Protein AF-A0A2Y9TW20-F1 (afdb_monomer)

pLDDT: mean 81.59, std 14.83, ran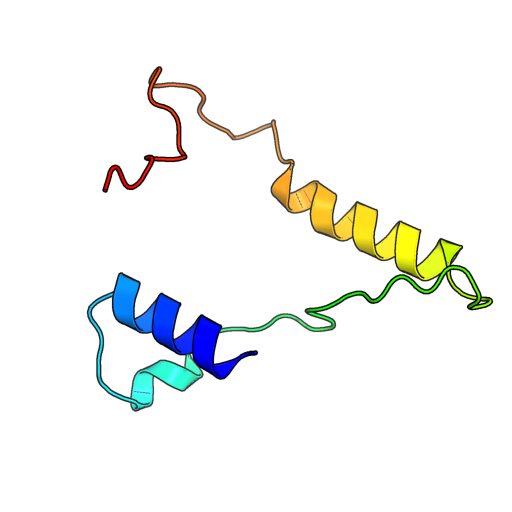ge [54.22, 97.06]

Mean predicted aligned error: 10.15 Å

Solvent-accessible surface area (backbone atoms only — not comparable to full-atom values): 5153 Å² total; per-residue (Å²): 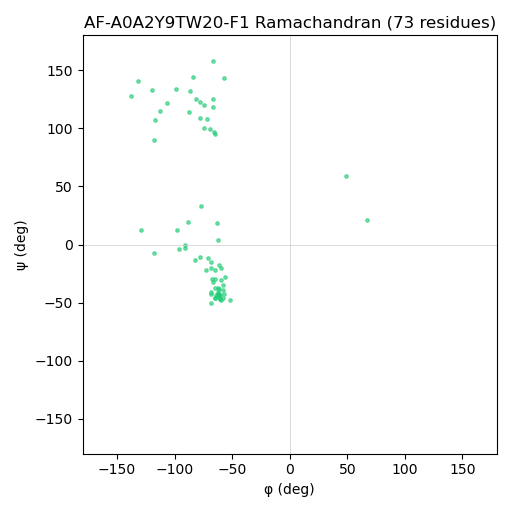114,67,68,60,54,38,49,53,54,31,56,76,69,73,51,83,62,73,78,58,54,78,71,60,83,76,62,84,79,81,72,83,82,90,43,93,86,46,96,59,37,70,61,55,49,52,55,48,52,60,58,51,48,66,81,62,54,67,91,78,60,79,83,80,58,98,67,69,96,71,79,76,85,84,126

Secondary structure (DSSP, 8-state):
-HHHHHHHHHHHTT---GGGGGG----SS------TTSTTHHHHHHHHHHHHHTTT-GGG----SS--SS-----

Radius of gyration: 17.37 Å; Cα contacts (8 Å, |Δi|>4): 18; chains: 1; bounding box: 32×34×44 Å

Foldseek 3Di:
DLVVVLVVVCVVVVHDDPVCSVVDDQDPCNDQDADPPDPCNVVSVVVVVVVVVVVVPPPPPCVPDPDDPDDDPDD

Organism: NCBI:txid2172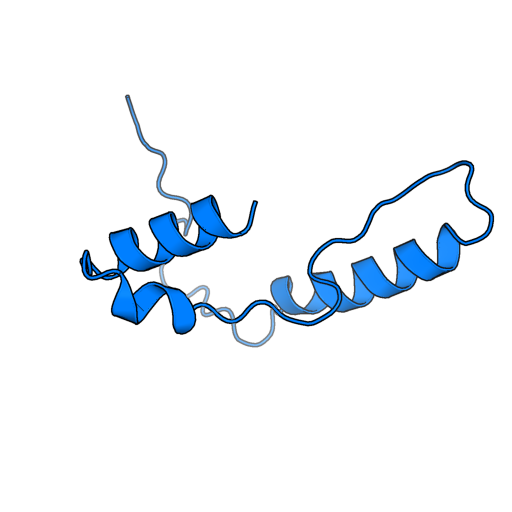103

Structure (mmCIF, N/CA/C/O backbone):
data_AF-A0A2Y9TW20-F1
#
_entry.id   AF-A0A2Y9TW20-F1
#
loop_
_atom_site.group_PDB
_atom_site.id
_atom_site.type_symbol
_atom_site.label_atom_id
_atom_site.label_alt_id
_atom_site.label_comp_id
_atom_site.label_asym_id
_atom_site.label_entity_id
_atom_site.label_seq_id
_atom_site.pdbx_PDB_ins_code
_atom_site.Cartn_x
_atom_site.Cartn_y
_atom_site.Cartn_z
_atom_site.occupancy
_atom_site.B_iso_or_equiv
_atom_site.auth_seq_id
_atom_site.auth_comp_id
_atom_site.auth_asym_id
_atom_site.auth_atom_id
_atom_site.pdbx_PDB_model_num
ATOM 1 N N . MET A 1 1 ? -0.929 -10.205 5.668 1.00 63.62 1 MET A N 1
ATOM 2 C CA . MET A 1 1 ? -0.849 -8.727 5.624 1.00 63.62 1 MET A CA 1
ATOM 3 C C . MET A 1 1 ? -2.137 -8.071 6.125 1.00 63.62 1 MET A C 1
ATOM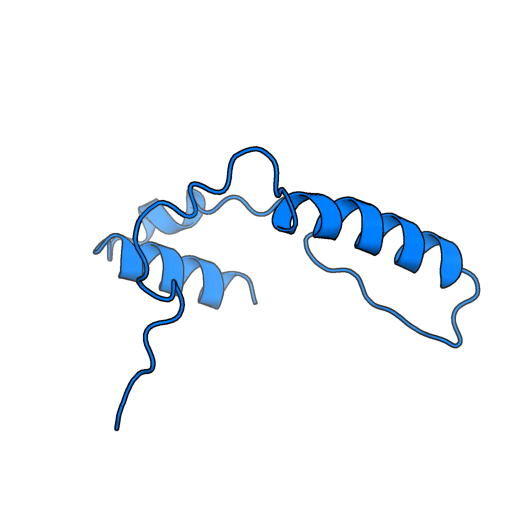 5 O O . MET A 1 1 ? -2.084 -7.390 7.138 1.00 63.62 1 MET A O 1
ATOM 9 N N . ALA A 1 2 ? -3.292 -8.324 5.490 1.00 82.31 2 ALA A N 1
ATOM 10 C CA . ALA A 1 2 ? -4.566 -7.671 5.829 1.00 82.31 2 ALA A CA 1
ATOM 11 C C . ALA A 1 2 ? -5.002 -7.850 7.298 1.00 82.31 2 ALA A C 1
ATOM 13 O O . ALA A 1 2 ? -5.376 -6.877 7.939 1.00 82.31 2 ALA A O 1
ATOM 14 N N . ALA A 1 3 ? -4.855 -9.054 7.866 1.00 87.62 3 ALA A N 1
ATOM 15 C CA . ALA A 1 3 ? -5.225 -9.320 9.260 1.00 87.62 3 ALA A CA 1
ATOM 16 C C . ALA A 1 3 ? -4.490 -8.426 10.275 1.00 87.62 3 ALA A C 1
ATOM 18 O O . ALA A 1 3 ? -5.120 -7.948 11.211 1.00 87.62 3 ALA A O 1
ATOM 19 N N . LEU A 1 4 ? -3.197 -8.152 10.060 1.00 91.00 4 LEU A N 1
ATOM 20 C CA . LEU A 1 4 ? -2.402 -7.290 10.942 1.00 91.00 4 LEU A CA 1
ATOM 21 C C . LEU A 1 4 ? -2.865 -5.832 10.865 1.00 91.00 4 LEU A C 1
ATOM 23 O O . LEU A 1 4 ? -2.985 -5.171 11.890 1.00 91.00 4 LEU A O 1
ATOM 27 N N . ILE A 1 5 ? -3.170 -5.349 9.656 1.00 89.94 5 ILE A N 1
ATOM 28 C CA . ILE A 1 5 ? -3.681 -3.990 9.436 1.00 89.94 5 ILE A CA 1
ATOM 29 C C . ILE A 1 5 ? -5.060 -3.834 10.089 1.00 89.94 5 ILE A C 1
ATOM 31 O O . ILE A 1 5 ? -5.286 -2.873 10.818 1.00 89.94 5 ILE A O 1
ATOM 35 N N . THR A 1 6 ? -5.953 -4.807 9.896 1.00 91.81 6 THR A N 1
ATOM 36 C CA . THR A 1 6 ? -7.273 -4.831 10.539 1.00 91.81 6 THR A CA 1
ATOM 37 C C . THR A 1 6 ? -7.156 -4.876 12.062 1.00 91.81 6 THR A C 1
ATOM 39 O O . THR A 1 6 ? -7.842 -4.123 12.741 1.00 91.81 6 THR A O 1
ATOM 42 N N . GLN A 1 7 ? -6.261 -5.700 12.617 1.00 90.88 7 GLN A N 1
ATOM 43 C CA . GLN A 1 7 ? -6.036 -5.761 14.065 1.00 90.88 7 GLN A CA 1
ATOM 44 C C . GLN A 1 7 ? -5.494 -4.445 14.625 1.00 90.88 7 GLN A C 1
ATOM 46 O O . GLN A 1 7 ? -5.975 -3.988 15.658 1.00 90.88 7 GLN A O 1
ATOM 51 N N . ALA A 1 8 ? -4.534 -3.815 13.944 1.00 90.31 8 ALA A N 1
ATOM 52 C CA . ALA A 1 8 ? -4.005 -2.518 14.352 1.00 90.31 8 ALA A CA 1
ATOM 53 C C . ALA A 1 8 ? -5.091 -1.430 14.317 1.00 90.31 8 ALA A C 1
ATOM 55 O O . ALA A 1 8 ? -5.222 -0.662 15.267 1.00 90.31 8 ALA A O 1
ATOM 56 N N . TRP A 1 9 ? -5.911 -1.404 13.262 1.00 92.56 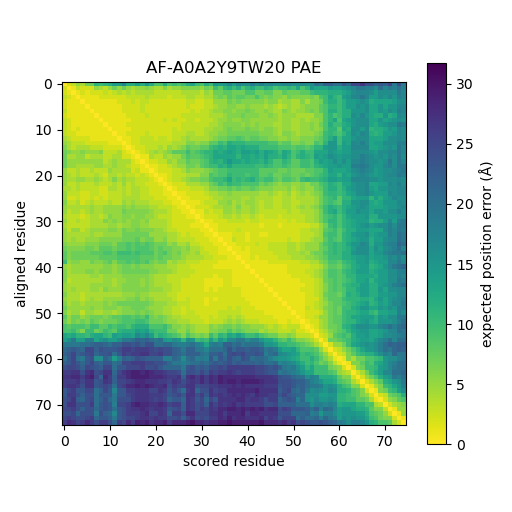9 TRP A N 1
ATOM 57 C CA . TRP A 1 9 ? -7.042 -0.483 13.136 1.00 92.56 9 TRP A CA 1
ATOM 58 C C . TRP A 1 9 ? -8.085 -0.692 14.244 1.00 92.56 9 TRP A C 1
ATOM 60 O O . TRP A 1 9 ? -8.490 0.267 14.898 1.00 92.56 9 TRP A O 1
ATOM 70 N N . MET A 1 10 ? -8.462 -1.944 14.518 1.00 93.06 10 MET A N 1
ATOM 71 C CA . MET A 1 10 ? -9.380 -2.290 15.608 1.00 93.06 10 MET A CA 1
ATOM 72 C C . MET A 1 10 ? -8.820 -1.889 16.979 1.00 93.06 10 MET A C 1
ATOM 74 O O . MET A 1 10 ? -9.525 -1.280 17.782 1.00 93.06 10 MET A O 1
ATOM 78 N N . SER A 1 11 ? -7.533 -2.157 17.220 1.00 90.81 11 SER A N 1
ATOM 79 C CA . SER A 1 11 ? -6.845 -1.773 18.454 1.00 90.81 11 SER A CA 1
ATOM 80 C C . SER A 1 11 ? -6.798 -0.257 18.640 1.00 90.81 11 SER A C 1
ATOM 82 O O . SER A 1 11 ? -7.004 0.212 19.755 1.00 90.81 11 SER A O 1
ATOM 84 N N . ALA A 1 12 ? -6.549 0.511 17.576 1.00 90.62 12 ALA A N 1
ATOM 85 C CA . ALA A 1 12 ? -6.527 1.973 17.631 1.00 90.62 12 ALA A CA 1
ATOM 86 C C . ALA A 1 12 ? -7.902 2.568 17.978 1.00 90.62 12 ALA A C 1
ATOM 88 O O . ALA A 1 12 ? -7.979 3.624 18.600 1.00 90.62 12 ALA A O 1
ATOM 89 N N . LEU A 1 13 ? -8.983 1.878 17.605 1.00 90.50 13 LEU A N 1
ATOM 90 C CA . LEU A 1 13 ? -10.359 2.262 17.921 1.00 90.50 13 LEU A CA 1
ATOM 91 C C . LEU A 1 13 ? -10.879 1.664 19.239 1.00 90.50 13 LEU A C 1
ATOM 93 O O . LEU A 1 13 ? -12.010 1.949 19.625 1.00 90.50 13 LEU A O 1
ATOM 97 N N . GLY A 1 14 ? -10.089 0.829 19.922 1.00 92.38 14 GLY A N 1
ATOM 98 C CA . GLY A 1 14 ? -10.506 0.150 21.152 1.00 92.38 14 GLY A CA 1
ATOM 99 C C . GLY A 1 14 ? -11.619 -0.885 20.950 1.00 92.38 14 GLY A C 1
ATOM 100 O O . GLY A 1 14 ? -12.316 -1.224 21.905 1.00 92.38 14 GLY A O 1
ATOM 101 N N . VAL A 1 15 ? -11.809 -1.386 19.725 1.00 90.88 15 VAL A N 1
ATOM 102 C CA . VAL A 1 15 ? -12.825 -2.400 19.414 1.00 90.88 15 VAL A CA 1
ATOM 103 C C . VAL A 1 15 ? -12.193 -3.789 19.363 1.00 90.88 15 VAL A C 1
ATOM 105 O O . VAL A 1 15 ? -11.150 -3.992 18.748 1.00 90.88 15 VAL A O 1
ATOM 108 N N . THR A 1 16 ? -12.827 -4.765 20.007 1.00 86.12 16 THR A N 1
ATOM 109 C CA . THR A 1 16 ? -12.338 -6.157 20.082 1.00 86.12 16 THR A CA 1
ATOM 110 C C . THR A 1 16 ? -13.287 -7.161 19.439 1.00 86.12 16 THR A C 1
ATOM 112 O O . THR A 1 16 ? -12.942 -8.328 19.287 1.00 86.12 16 THR A O 1
ATOM 115 N N . ASP A 1 17 ? -14.476 -6.712 19.041 1.00 87.94 17 ASP A N 1
ATOM 116 C CA . ASP A 1 17 ? -15.491 -7.556 18.425 1.00 87.94 17 ASP A CA 1
ATOM 117 C C . ASP A 1 17 ? -15.160 -7.818 16.950 1.00 87.94 17 ASP A C 1
ATOM 119 O O . ASP A 1 17 ? -15.036 -6.895 16.138 1.00 87.94 17 ASP A O 1
ATOM 123 N N . ASP A 1 18 ? -15.047 -9.099 16.601 1.00 83.81 18 ASP A N 1
ATOM 124 C CA . ASP A 1 18 ? -14.672 -9.560 15.266 1.00 83.81 18 ASP A CA 1
ATOM 125 C C . ASP A 1 18 ? -15.628 -9.104 14.156 1.00 83.81 18 ASP A C 1
ATOM 127 O O . ASP A 1 18 ? -15.224 -9.033 12.993 1.00 83.81 18 ASP A O 1
ATOM 131 N N . ARG A 1 19 ? -16.866 -8.714 14.485 1.00 86.75 19 ARG A N 1
ATOM 132 C CA . ARG A 1 19 ? -17.822 -8.160 13.512 1.00 86.75 19 ARG A CA 1
ATOM 133 C C . ARG A 1 19 ? -17.291 -6.892 12.839 1.00 86.75 19 ARG A C 1
ATOM 135 O O . ARG A 1 19 ? -17.574 -6.658 11.662 1.00 86.75 19 ARG A O 1
ATOM 142 N N . TYR A 1 20 ? -16.461 -6.114 13.538 1.00 84.00 20 TYR A N 1
ATOM 143 C CA . TYR A 1 20 ? -15.871 -4.882 13.010 1.00 84.00 20 TYR A CA 1
ATOM 144 C C . TYR A 1 20 ? -14.696 -5.116 12.053 1.00 84.00 20 TYR A C 1
ATOM 146 O O . TYR A 1 20 ? -14.300 -4.186 11.352 1.00 84.00 20 TYR A O 1
ATOM 154 N N . ARG A 1 21 ? -14.170 -6.347 11.940 1.00 84.81 21 ARG A N 1
ATOM 155 C CA . ARG A 1 21 ? -13.078 -6.664 10.998 1.00 84.81 21 ARG A CA 1
ATOM 156 C C . ARG A 1 21 ? -13.442 -6.352 9.549 1.00 84.81 21 ARG A C 1
ATOM 158 O O . ARG A 1 21 ? -12.589 -5.923 8.778 1.00 84.81 21 ARG A O 1
ATOM 165 N N . SER A 1 22 ? -14.711 -6.548 9.197 1.00 85.62 22 SER A N 1
ATOM 166 C CA . SER A 1 22 ? -15.244 -6.314 7.850 1.00 85.62 22 SER A CA 1
ATOM 167 C C . SER A 1 22 ? -15.278 -4.836 7.441 1.00 85.62 22 SER A C 1
ATOM 169 O O . SER A 1 22 ? -15.406 -4.538 6.258 1.00 85.62 22 SER A O 1
ATOM 171 N N . LEU A 1 23 ? -15.132 -3.910 8.396 1.00 87.94 23 LEU A N 1
ATOM 172 C CA . LEU A 1 23 ? -15.159 -2.469 8.136 1.00 87.94 23 LEU A CA 1
ATOM 173 C C . LEU A 1 23 ? -13.820 -1.916 7.638 1.00 87.94 23 LEU A C 1
ATOM 175 O O . LEU A 1 23 ? -13.765 -0.784 7.159 1.00 87.94 23 LEU A O 1
ATOM 179 N N . THR A 1 24 ? -12.730 -2.683 7.747 1.00 86.62 24 THR A N 1
ATOM 180 C CA . THR A 1 24 ? -11.445 -2.266 7.182 1.00 86.62 24 THR A CA 1
ATOM 181 C C . THR A 1 24 ? -11.502 -2.367 5.659 1.00 86.62 24 THR A C 1
ATOM 183 O O . THR A 1 24 ? -11.477 -3.461 5.097 1.00 86.62 24 THR A O 1
ATOM 186 N N . TYR A 1 25 ? -11.555 -1.219 4.986 1.00 89.12 25 TYR A N 1
ATOM 187 C CA . TYR A 1 25 ? -11.514 -1.159 3.529 1.00 89.12 25 TYR A CA 1
ATOM 188 C C . TYR A 1 25 ? -10.075 -1.257 3.014 1.00 89.12 25 TYR A C 1
ATOM 190 O O . TYR A 1 25 ? -9.217 -0.450 3.378 1.00 89.12 25 TYR A O 1
ATOM 198 N N . PHE A 1 26 ? -9.834 -2.217 2.123 1.00 89.62 26 PHE A N 1
ATOM 199 C CA . PHE A 1 26 ? -8.607 -2.301 1.342 1.00 89.62 26 PHE A CA 1
ATOM 200 C C . PHE A 1 26 ? -8.923 -1.901 -0.099 1.00 89.62 26 PHE A C 1
ATOM 202 O O . PHE A 1 26 ? -9.790 -2.521 -0.714 1.00 89.62 26 PHE A O 1
ATOM 209 N N . PRO A 1 27 ? -8.254 -0.874 -0.644 1.00 88.81 27 PRO A N 1
ATOM 210 C CA . PRO A 1 27 ? -8.470 -0.472 -2.025 1.00 88.81 27 PRO A CA 1
ATOM 211 C C . PRO A 1 27 ? -7.979 -1.551 -2.991 1.00 88.81 27 PRO A C 1
ATOM 213 O O . PRO A 1 27 ? -7.077 -2.324 -2.662 1.00 88.81 27 PRO A O 1
ATOM 216 N N . GLU A 1 28 ? -8.505 -1.538 -4.213 1.00 88.69 28 GLU A N 1
ATOM 217 C CA . GLU A 1 28 ? -7.964 -2.344 -5.307 1.00 88.69 28 GLU A CA 1
ATOM 218 C C . GLU A 1 28 ? -6.475 -2.019 -5.536 1.00 88.69 28 GLU A C 1
ATOM 220 O O . GLU A 1 28 ? -6.019 -0.878 -5.356 1.00 88.69 28 GLU A O 1
ATOM 225 N N . ASN A 1 29 ? -5.694 -3.051 -5.868 1.00 88.75 29 ASN A N 1
ATOM 226 C CA . ASN A 1 29 ? -4.231 -3.010 -5.989 1.00 88.75 29 ASN A CA 1
ATOM 227 C C . ASN A 1 29 ? -3.536 -2.344 -4.782 1.00 88.75 29 ASN A C 1
ATOM 229 O O . ASN A 1 29 ? -2.845 -1.338 -4.932 1.00 88.75 29 ASN A O 1
ATOM 233 N N . PRO A 1 30 ? -3.714 -2.857 -3.550 1.00 87.81 30 PRO A N 1
ATOM 234 C CA . PRO A 1 30 ? -3.181 -2.215 -2.346 1.00 87.81 30 PRO A CA 1
ATOM 235 C C . PRO A 1 30 ? -1.650 -2.310 -2.233 1.00 87.81 30 PRO A C 1
ATOM 237 O O . PRO A 1 30 ? -1.058 -1.649 -1.380 1.00 87.81 30 PRO A O 1
ATOM 240 N N . CYS A 1 31 ? -1.011 -3.130 -3.070 1.00 91.31 31 CYS A N 1
ATOM 241 C CA . CYS A 1 31 ? 0.425 -3.367 -3.084 1.00 91.31 31 CYS A CA 1
ATOM 242 C C . CYS A 1 31 ? 0.959 -3.251 -4.515 1.00 91.31 31 CYS A C 1
ATOM 244 O O . CYS A 1 31 ? 0.329 -3.741 -5.447 1.00 91.31 31 CYS A O 1
ATOM 246 N N . TYR A 1 32 ? 2.140 -2.651 -4.652 1.00 92.94 32 TYR A N 1
ATOM 247 C CA . TYR A 1 32 ? 2.891 -2.551 -5.903 1.00 92.94 32 TYR A CA 1
ATOM 248 C C . TYR A 1 32 ? 4.235 -3.238 -5.692 1.00 92.94 32 TYR A C 1
ATOM 250 O O . TYR A 1 32 ? 4.895 -3.003 -4.676 1.00 92.94 32 TYR A O 1
ATOM 258 N N . TYR A 1 33 ? 4.635 -4.083 -6.637 1.00 94.00 33 TYR A N 1
ATOM 259 C CA . TYR A 1 33 ? 5.896 -4.814 -6.583 1.00 94.00 33 TYR A CA 1
ATOM 260 C C . TYR A 1 33 ? 6.809 -4.308 -7.689 1.00 94.00 33 TYR A C 1
ATOM 262 O O . TYR A 1 33 ? 6.520 -4.486 -8.866 1.00 94.00 33 TYR A O 1
ATOM 270 N N . LEU A 1 34 ? 7.919 -3.682 -7.307 1.00 95.12 34 LEU A N 1
ATOM 271 C CA . LEU A 1 34 ? 8.923 -3.232 -8.261 1.00 95.12 34 LEU A CA 1
ATOM 272 C C . LEU A 1 34 ? 9.907 -4.367 -8.531 1.00 95.12 34 LEU A C 1
ATOM 274 O O . LEU A 1 34 ? 10.661 -4.770 -7.645 1.00 95.12 34 LEU A O 1
ATOM 278 N N . ASN A 1 35 ? 9.904 -4.865 -9.762 1.00 95.88 35 ASN A N 1
ATOM 279 C CA . ASN A 1 35 ? 10.885 -5.825 -10.243 1.00 95.88 35 ASN A CA 1
ATOM 280 C C . ASN A 1 35 ? 11.677 -5.194 -11.387 1.00 95.88 35 ASN A C 1
ATOM 282 O O . ASN A 1 35 ? 11.168 -5.066 -12.493 1.00 95.88 35 ASN A O 1
ATOM 286 N N . VAL A 1 36 ? 12.934 -4.835 -11.125 1.00 94.31 36 VAL A N 1
ATOM 287 C CA . VAL A 1 36 ? 13.820 -4.168 -12.100 1.00 94.31 36 VAL A CA 1
ATOM 288 C C . VAL A 1 36 ? 14.096 -4.997 -13.356 1.00 94.31 36 VAL A C 1
ATOM 290 O O . VAL A 1 36 ? 14.546 -4.456 -14.357 1.00 94.31 36 VAL A O 1
ATOM 293 N N . ASN A 1 37 ? 13.849 -6.307 -13.301 1.00 96.88 37 ASN A N 1
ATOM 294 C CA . ASN A 1 37 ? 14.032 -7.210 -14.434 1.00 96.88 37 ASN A CA 1
ATOM 295 C C . ASN A 1 37 ? 12.728 -7.462 -15.207 1.00 96.88 37 ASN A C 1
ATOM 297 O O . ASN A 1 37 ? 12.742 -8.213 -16.181 1.00 96.88 37 ASN A O 1
ATOM 301 N N . ALA A 1 38 ? 11.597 -6.918 -14.749 1.00 95.88 38 ALA A N 1
ATOM 302 C CA . ALA A 1 38 ? 10.318 -7.085 -15.421 1.00 95.88 38 ALA A CA 1
ATOM 303 C C . ALA A 1 38 ? 10.163 -6.059 -16.550 1.00 95.88 38 ALA A C 1
ATOM 305 O O . ALA A 1 38 ? 10.607 -4.918 -16.441 1.00 95.88 38 ALA A O 1
ATOM 306 N N . SER A 1 39 ? 9.530 -6.473 -17.647 1.00 96.38 39 SER A N 1
ATOM 307 C CA . SER A 1 39 ? 9.328 -5.626 -18.827 1.00 96.38 39 SER A CA 1
ATOM 308 C C . SER A 1 39 ? 8.352 -4.470 -18.595 1.00 96.38 39 SER A C 1
ATOM 310 O O . SER A 1 39 ? 8.369 -3.513 -19.355 1.00 96.38 39 SER A O 1
ATOM 312 N N . ASP A 1 40 ? 7.503 -4.571 -17.573 1.00 96.38 40 ASP A N 1
ATOM 313 C CA . ASP A 1 40 ? 6.479 -3.598 -17.173 1.00 96.38 40 ASP A CA 1
ATOM 314 C C . ASP A 1 40 ? 6.936 -2.686 -16.018 1.00 96.38 40 ASP A C 1
ATOM 316 O O . ASP A 1 40 ? 6.125 -1.981 -15.420 1.00 96.38 40 ASP A O 1
ATOM 320 N N . PHE A 1 41 ? 8.233 -2.688 -15.682 1.00 96.88 41 PHE A N 1
ATOM 321 C CA . PHE A 1 41 ? 8.770 -1.933 -14.547 1.00 96.88 41 PHE A CA 1
ATOM 322 C C . PHE A 1 41 ? 8.372 -0.451 -14.571 1.00 96.88 41 PHE A C 1
ATOM 324 O O . PHE A 1 41 ? 7.919 0.068 -13.550 1.00 96.88 41 PHE A O 1
ATOM 331 N N . ASP A 1 42 ? 8.530 0.217 -15.716 1.00 97.06 42 ASP A N 1
ATOM 332 C CA . ASP A 1 42 ? 8.260 1.652 -15.843 1.00 97.06 42 ASP A CA 1
ATOM 333 C C . ASP A 1 42 ? 6.775 1.978 -15.629 1.00 97.06 42 ASP A C 1
ATOM 335 O O . ASP A 1 42 ? 6.450 2.970 -14.970 1.00 97.06 42 ASP A O 1
ATOM 339 N N . ASP A 1 43 ? 5.876 1.113 -16.103 1.00 96.44 43 ASP A N 1
ATOM 340 C CA . ASP A 1 43 ? 4.430 1.271 -15.936 1.00 96.44 43 ASP A CA 1
ATOM 341 C C . ASP A 1 43 ? 4.031 1.103 -14.462 1.00 96.44 43 ASP A C 1
ATOM 343 O O . ASP A 1 43 ? 3.391 1.980 -13.874 1.00 96.44 43 ASP A O 1
ATOM 347 N N . VAL A 1 44 ? 4.490 0.022 -13.817 1.00 95.31 44 VAL A N 1
ATOM 348 C CA . VAL A 1 44 ? 4.229 -0.238 -12.389 1.00 95.31 44 VAL A CA 1
ATOM 349 C C . VAL A 1 44 ? 4.824 0.868 -11.514 1.00 95.31 44 VAL A C 1
ATOM 351 O O . VAL A 1 44 ? 4.220 1.283 -10.517 1.00 95.31 44 VAL A O 1
ATOM 354 N N . TYR A 1 45 ? 6.002 1.375 -11.882 1.00 95.44 45 TYR A N 1
ATOM 355 C CA . TYR A 1 45 ? 6.646 2.488 -11.196 1.00 95.44 45 TYR A CA 1
ATOM 356 C C . TYR A 1 45 ? 5.829 3.779 -11.322 1.00 95.44 45 TYR A C 1
ATOM 358 O O . TYR 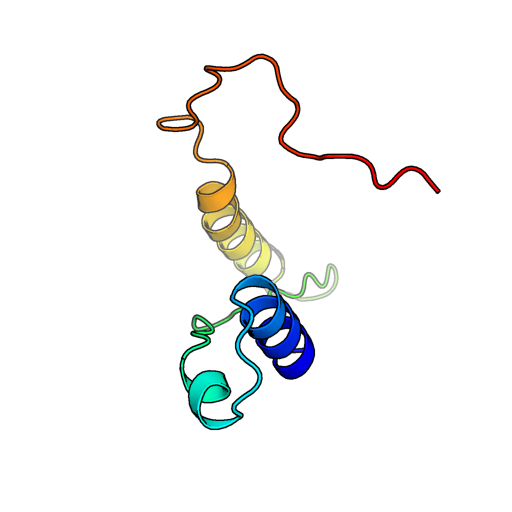A 1 45 ? 5.584 4.448 -10.313 1.00 95.44 45 TYR A O 1
ATOM 366 N N . ALA A 1 46 ? 5.355 4.116 -12.523 1.00 94.88 46 ALA A N 1
ATOM 367 C CA . ALA A 1 46 ? 4.526 5.294 -12.748 1.00 94.88 46 ALA A CA 1
ATOM 368 C C . ALA A 1 46 ? 3.221 5.242 -11.934 1.00 94.88 46 ALA A C 1
ATOM 370 O O . ALA A 1 46 ? 2.889 6.208 -11.238 1.00 94.88 46 ALA A O 1
ATOM 371 N N . GLU A 1 47 ? 2.512 4.108 -11.945 1.00 93.00 47 GLU A N 1
ATOM 372 C CA . GLU A 1 47 ? 1.286 3.930 -11.157 1.00 93.00 47 GLU A CA 1
ATOM 373 C C . GLU A 1 47 ? 1.531 4.065 -9.646 1.00 93.00 47 GLU A C 1
ATOM 375 O O . GLU A 1 47 ? 0.765 4.730 -8.936 1.00 93.00 47 GLU A O 1
ATOM 380 N N . LEU A 1 48 ? 2.627 3.481 -9.148 1.00 93.19 48 LEU A N 1
ATOM 381 C CA . LEU A 1 48 ? 3.027 3.595 -7.748 1.00 93.19 48 LEU A CA 1
ATOM 382 C C . LEU A 1 48 ? 3.266 5.058 -7.354 1.00 93.19 48 LEU A C 1
ATOM 384 O O . LEU A 1 48 ? 2.753 5.509 -6.325 1.00 93.19 48 LEU A O 1
ATOM 388 N N . ILE A 1 49 ? 4.021 5.812 -8.159 1.00 92.62 49 ILE A N 1
ATOM 389 C CA . ILE A 1 49 ? 4.332 7.220 -7.879 1.00 92.62 49 ILE A CA 1
ATOM 390 C C . ILE A 1 49 ? 3.059 8.068 -7.848 1.00 92.62 49 ILE A C 1
ATOM 392 O O . ILE A 1 49 ? 2.881 8.871 -6.927 1.00 92.62 49 ILE A O 1
ATOM 396 N N . VAL A 1 50 ? 2.134 7.851 -8.788 1.00 90.56 50 VAL A N 1
ATOM 397 C CA . VAL A 1 50 ? 0.830 8.531 -8.794 1.00 90.56 50 VAL A CA 1
ATOM 398 C C . VAL A 1 50 ? 0.071 8.253 -7.497 1.00 90.56 50 VAL A C 1
ATOM 400 O O . VAL A 1 50 ? -0.425 9.185 -6.861 1.00 90.56 50 VAL A O 1
ATOM 403 N N . ARG A 1 51 ? 0.024 7.001 -7.038 1.00 89.06 51 ARG A N 1
ATOM 404 C CA . ARG A 1 51 ? -0.697 6.635 -5.812 1.00 89.06 51 ARG A CA 1
ATOM 405 C C . ARG A 1 51 ? -0.049 7.196 -4.546 1.00 89.06 51 ARG A C 1
ATOM 407 O O . ARG A 1 51 ? -0.750 7.707 -3.674 1.00 89.06 51 ARG A O 1
ATOM 414 N N . VAL A 1 52 ? 1.279 7.146 -4.445 1.00 88.50 52 VAL A N 1
ATOM 415 C CA . VAL A 1 52 ? 2.028 7.692 -3.297 1.00 88.50 52 VAL A CA 1
ATOM 416 C C . VAL A 1 52 ? 1.940 9.217 -3.247 1.00 88.50 52 VAL A C 1
ATOM 418 O O . VAL A 1 52 ? 1.917 9.788 -2.155 1.00 88.50 52 VAL A O 1
ATOM 421 N N . SER A 1 53 ? 1.794 9.890 -4.394 1.00 86.25 53 SER A N 1
ATOM 422 C CA . SER A 1 53 ? 1.626 11.348 -4.443 1.00 86.25 53 SER A CA 1
ATOM 423 C C . SER A 1 53 ? 0.431 11.844 -3.609 1.00 86.25 53 SER A C 1
ATOM 425 O O . SER A 1 53 ? 0.487 12.937 -3.043 1.00 86.25 53 SER A O 1
ATOM 427 N N . TYR A 1 54 ? -0.607 11.014 -3.428 1.00 77.44 54 TYR A N 1
ATOM 428 C CA . TYR A 1 54 ? -1.740 11.306 -2.546 1.00 77.44 54 TYR A CA 1
ATOM 429 C C . TYR A 1 54 ? -1.327 11.458 -1.072 1.00 77.44 54 TYR A C 1
ATOM 431 O O . TYR A 1 54 ? -1.835 12.337 -0.374 1.00 77.44 54 TYR A O 1
ATOM 439 N N . LEU A 1 55 ? -0.368 10.653 -0.600 1.00 72.94 55 LEU A N 1
ATOM 440 C CA . LEU A 1 55 ? 0.184 10.760 0.758 1.00 72.94 55 LEU A CA 1
ATOM 441 C C . LEU A 1 55 ? 1.085 11.993 0.917 1.00 72.94 55 LEU A C 1
ATOM 443 O O . LEU A 1 55 ? 1.261 12.500 2.023 1.00 72.94 55 LEU A O 1
ATOM 447 N N . ALA A 1 56 ? 1.615 12.511 -0.190 1.00 70.44 56 ALA A N 1
ATOM 448 C CA . ALA A 1 56 ? 2.448 13.706 -0.237 1.00 70.44 56 ALA A CA 1
ATOM 449 C C . ALA A 1 56 ? 1.636 15.006 -0.404 1.00 70.44 56 ALA A C 1
ATOM 451 O O . ALA A 1 56 ? 2.188 16.032 -0.804 1.00 70.44 56 ALA A O 1
ATOM 452 N N . LYS A 1 57 ? 0.326 15.009 -0.107 1.00 66.88 57 LYS A N 1
ATOM 453 C CA . LYS A 1 57 ? -0.530 16.193 -0.269 1.00 66.88 57 LYS A CA 1
ATOM 454 C C . LYS A 1 57 ? -0.109 17.332 0.671 1.00 66.88 57 LYS A C 1
ATOM 456 O O . LYS A 1 57 ? -0.560 17.435 1.807 1.00 66.88 57 LYS A O 1
ATOM 461 N N . VAL A 1 58 ? 0.708 18.247 0.151 1.00 60.03 58 VAL A N 1
ATOM 462 C CA . VAL A 1 58 ? 1.166 19.464 0.850 1.00 60.03 58 VAL A CA 1
ATOM 463 C C . VAL A 1 58 ? 0.009 20.438 1.114 1.00 60.03 58 VAL A C 1
ATOM 465 O O . VAL A 1 58 ? -0.017 21.117 2.134 1.00 60.03 58 VAL A O 1
ATOM 468 N N . LYS A 1 59 ? -0.993 20.478 0.224 1.00 55.91 59 LYS A N 1
ATOM 469 C CA . LYS A 1 59 ? -1.989 21.565 0.150 1.00 55.91 59 LYS A CA 1
ATOM 470 C C . LYS A 1 59 ? -2.916 21.707 1.372 1.00 55.91 59 LYS A C 1
ATOM 472 O O . LYS A 1 59 ? -3.483 22.776 1.556 1.00 55.91 59 LYS A O 1
ATOM 477 N N . SER A 1 60 ? -3.098 20.669 2.188 1.00 56.03 60 SER A N 1
ATOM 478 C CA . SER A 1 60 ? -3.959 20.720 3.387 1.00 56.03 60 SER A CA 1
ATOM 479 C C . SER A 1 60 ? -3.270 20.220 4.653 1.00 56.03 60 SER A C 1
ATOM 481 O O . SER A 1 60 ? -3.941 19.962 5.651 1.00 56.03 60 SER A O 1
ATOM 483 N N . LYS A 1 61 ? -1.944 20.044 4.624 1.00 60.88 61 LYS A N 1
ATOM 484 C CA . LYS A 1 61 ? -1.201 19.698 5.831 1.00 60.88 61 LYS A CA 1
ATOM 485 C C . LYS A 1 61 ? -1.115 20.961 6.683 1.00 60.88 61 LYS A C 1
ATOM 487 O O . LYS A 1 61 ? -0.338 21.862 6.383 1.00 60.88 61 LYS A O 1
ATOM 492 N N . ILE A 1 62 ? -1.969 21.054 7.701 1.00 58.03 62 ILE A N 1
ATOM 493 C CA . ILE A 1 62 ? -1.886 22.103 8.717 1.00 58.03 62 ILE A CA 1
ATOM 494 C C . ILE A 1 62 ? -0.581 21.851 9.479 1.00 58.03 62 ILE A C 1
ATOM 496 O O . ILE A 1 62 ? -0.522 21.008 10.366 1.00 58.03 62 ILE A O 1
ATOM 500 N N . SER A 1 63 ? 0.486 22.555 9.110 1.00 57.41 63 SER A N 1
ATOM 501 C CA . SER A 1 63 ? 1.772 22.565 9.828 1.00 57.41 63 SER A CA 1
ATOM 502 C C . SER A 1 63 ? 1.701 23.441 11.092 1.00 57.41 63 SER A C 1
ATOM 504 O O . SER A 1 63 ? 2.651 24.148 11.408 1.00 57.41 63 SER A O 1
ATOM 506 N N . GLY A 1 64 ? 0.528 23.488 11.730 1.00 55.78 64 GLY A N 1
ATOM 507 C CA . GLY A 1 64 ? 0.098 24.561 12.630 1.00 55.78 64 GLY A CA 1
ATOM 508 C C . GLY A 1 64 ? 0.434 24.378 14.104 1.00 55.78 64 GLY A C 1
ATOM 509 O O . GLY A 1 64 ? 0.126 25.268 14.880 1.00 55.78 64 GLY A O 1
ATOM 510 N N . ASP A 1 65 ? 1.078 23.286 14.493 1.00 56.09 65 ASP A N 1
ATOM 511 C CA . ASP A 1 65 ? 1.659 23.170 15.826 1.00 56.09 65 ASP A CA 1
ATOM 512 C C . ASP A 1 65 ? 3.019 22.511 15.660 1.00 56.09 65 ASP A C 1
ATOM 514 O O . ASP A 1 65 ? 3.123 21.487 14.987 1.00 56.09 65 ASP A O 1
ATOM 518 N N . GLY A 1 66 ? 4.075 23.114 16.206 1.00 56.31 66 GLY A N 1
ATOM 519 C CA . GLY A 1 66 ? 5.478 22.702 16.046 1.00 56.31 66 GLY A CA 1
ATOM 520 C C . GLY A 1 6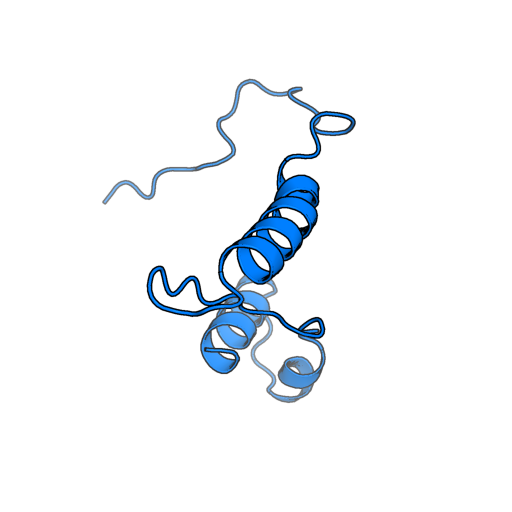6 ? 5.833 21.316 16.608 1.00 56.31 66 GLY A C 1
ATOM 521 O O . GLY A 1 66 ? 7.006 21.028 16.834 1.00 56.31 66 GLY A O 1
ATOM 522 N N . GLU A 1 67 ? 4.840 20.462 16.830 1.00 57.91 67 GLU A N 1
ATOM 523 C CA . GLU A 1 67 ? 4.947 19.082 17.268 1.00 57.91 67 GLU A CA 1
ATOM 524 C C . GLU A 1 67 ? 5.140 18.142 16.069 1.00 57.91 67 GLU A C 1
ATOM 526 O O . GLU A 1 67 ? 4.471 18.193 15.029 1.00 57.91 67 GLU A O 1
ATOM 531 N N . ARG A 1 68 ? 6.121 17.253 16.203 1.00 58.88 68 ARG A N 1
ATOM 532 C CA . ARG A 1 68 ? 6.469 16.264 15.184 1.00 58.88 68 ARG A CA 1
ATOM 533 C C . ARG A 1 68 ? 5.389 15.180 15.210 1.00 58.88 68 ARG A C 1
ATOM 535 O O . ARG A 1 68 ? 5.267 14.465 16.191 1.00 58.88 68 ARG A O 1
ATOM 542 N N . ASN A 1 69 ? 4.682 14.968 14.097 1.00 55.16 69 ASN A N 1
ATOM 543 C CA . ASN A 1 69 ? 3.665 13.904 13.942 1.00 55.16 69 ASN A CA 1
ATOM 544 C C . ASN A 1 69 ? 4.199 12.453 14.073 1.00 55.16 69 ASN A C 1
ATOM 546 O O . ASN A 1 69 ? 3.456 11.499 13.861 1.00 55.16 69 ASN A O 1
ATOM 550 N N . PHE A 1 70 ? 5.480 12.273 14.393 1.00 62.00 70 PHE A N 1
ATOM 551 C CA . PHE A 1 70 ? 6.083 10.987 14.720 1.00 62.00 70 PHE A CA 1
AT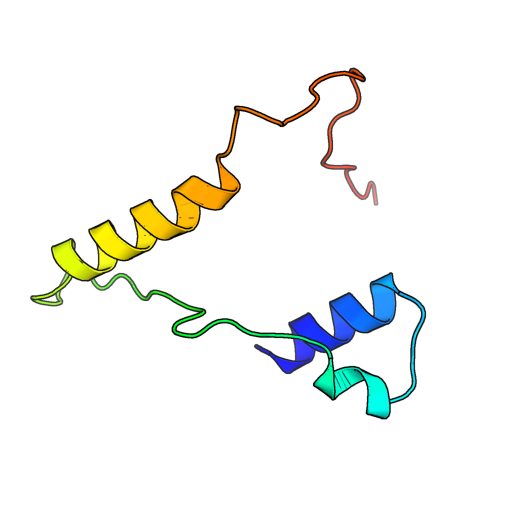OM 552 C C . PHE A 1 70 ? 6.596 11.063 16.159 1.00 62.00 70 PHE A C 1
ATOM 554 O O . PHE A 1 70 ? 7.734 11.470 16.400 1.00 62.00 70 PHE A O 1
ATOM 561 N N . GLY A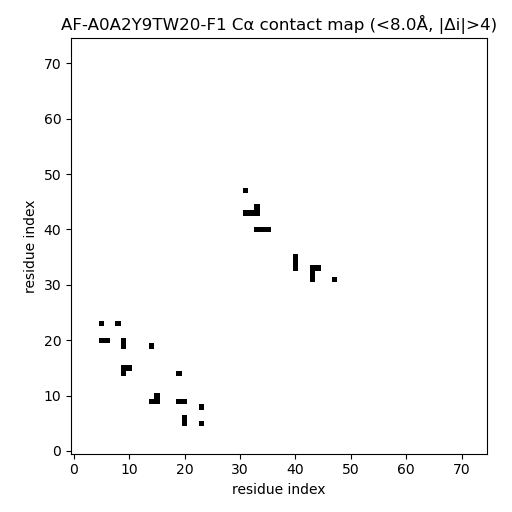 1 71 ? 5.736 10.707 17.113 1.00 57.28 71 GLY A N 1
ATOM 562 C CA . GLY A 1 71 ? 6.138 10.480 18.496 1.00 57.28 71 GLY A CA 1
ATOM 563 C C . GLY A 1 71 ? 7.047 9.255 18.558 1.00 57.28 71 GLY A C 1
ATOM 564 O O . GLY A 1 71 ? 6.649 8.157 18.177 1.00 57.28 71 GLY A O 1
ATOM 565 N N . CYS A 1 72 ? 8.287 9.456 18.991 1.00 56.00 72 CYS A N 1
ATOM 566 C CA . CYS A 1 72 ? 9.227 8.377 19.258 1.00 56.00 72 CYS A CA 1
ATOM 567 C C . CYS A 1 72 ? 8.713 7.561 20.454 1.00 56.00 72 CYS A C 1
ATOM 569 O O . CYS A 1 72 ? 8.483 8.128 21.523 1.00 56.00 72 CYS A O 1
ATOM 571 N N . SER A 1 73 ? 8.548 6.247 20.308 1.00 66.25 73 SER A N 1
ATOM 572 C CA . SER A 1 73 ? 8.473 5.364 21.473 1.00 66.25 73 SER A CA 1
ATOM 573 C C . SER A 1 73 ? 9.865 5.335 22.102 1.00 66.25 73 SER A C 1
ATOM 575 O O . SER A 1 73 ? 10.757 4.664 21.592 1.00 66.25 73 SER A O 1
ATOM 577 N N . GLN A 1 74 ? 10.077 6.113 23.162 1.00 54.56 74 GLN A N 1
ATOM 578 C CA . GLN A 1 74 ? 11.280 5.986 23.980 1.00 54.56 74 GLN A CA 1
ATOM 579 C C . GLN A 1 74 ? 11.103 4.774 24.897 1.00 54.56 74 GLN A C 1
ATOM 581 O O . GLN A 1 74 ? 10.266 4.800 25.800 1.00 54.56 74 GLN A O 1
ATOM 586 N N . SER A 1 75 ? 11.854 3.711 24.609 1.00 54.22 75 SER A N 1
ATOM 587 C CA . SER A 1 75 ? 12.161 2.620 25.542 1.00 54.22 75 SER A CA 1
ATOM 588 C C . SER A 1 75 ? 13.476 2.897 26.250 1.00 54.22 75 SER A C 1
ATOM 590 O O . SER A 1 75 ? 14.412 3.300 25.518 1.00 54.22 75 SER A O 1
#

InterPro domains:
  IPR057271 YagK/YfjJ, C-terminal domain [PF11726] (1-73)

Sequence (75 aa):
MAALITQAWMSALGVTDDRYRSLTYFPENPCYYLNVNASDFDDVYAELIVRVSYLAKVKSKISGDGERNFGCSQS